Protein AF-A0A3S0KIU9-F1 (afdb_monomer_lite)

Radius of gyration: 25.36 Å; chains: 1; bounding box: 52×58×66 Å

Sequence (94 aa):
MTSRQRMALMLGLTLSTLLALPVARAEDSIKDACKQDAQTLCKGIKPGGGRIAACLKEHKDEVSAECKEAVKEHRGERRHRPGRKASDAGSDSN

Structure (mmCIF, N/CA/C/O backbone):
data_AF-A0A3S0KIU9-F1
#
_entry.id   AF-A0A3S0KIU9-F1
#
loop_
_atom_site.group_PDB
_atom_site.id
_atom_site.type_symbol
_atom_site.label_atom_id
_atom_site.label_alt_id
_atom_site.label_comp_id
_atom_site.label_asym_id
_atom_site.label_entity_id
_atom_site.label_seq_id
_atom_site.pdbx_PDB_ins_code
_atom_site.Cartn_x
_atom_site.Cartn_y
_atom_site.Cartn_z
_atom_site.occupancy
_atom_site.B_iso_or_equiv
_atom_site.auth_seq_id
_atom_site.auth_comp_id
_atom_site.auth_asym_id
_atom_site.auth_atom_id
_atom_site.pdbx_PDB_model_num
ATOM 1 N N . MET A 1 1 ? 20.862 42.745 40.690 1.00 55.50 1 MET A N 1
ATOM 2 C CA . MET A 1 1 ? 21.184 41.908 39.511 1.00 55.50 1 MET A CA 1
ATOM 3 C C . MET A 1 1 ? 20.335 40.627 39.462 1.00 55.50 1 MET A C 1
ATOM 5 O O . MET A 1 1 ? 20.875 39.539 39.536 1.00 55.50 1 MET A O 1
ATOM 9 N N . THR A 1 2 ? 19.007 40.725 39.334 1.00 52.66 2 THR A N 1
ATOM 10 C CA . THR A 1 2 ? 18.097 39.547 39.347 1.00 52.66 2 THR A CA 1
ATOM 11 C C . THR A 1 2 ? 17.069 39.543 38.207 1.00 52.66 2 THR A C 1
ATOM 13 O O . THR A 1 2 ? 16.405 38.538 37.985 1.00 52.66 2 THR A O 1
ATOM 16 N N . SER A 1 3 ? 16.953 40.636 37.441 1.00 55.38 3 SER A N 1
ATOM 17 C CA . SER A 1 3 ? 15.962 40.772 36.358 1.00 55.38 3 SER A CA 1
ATOM 18 C C . SER A 1 3 ? 16.461 40.206 35.018 1.00 55.38 3 SER A C 1
ATOM 20 O O . SER A 1 3 ? 15.794 39.382 34.396 1.00 55.38 3 SER A O 1
ATOM 22 N N . ARG A 1 4 ? 17.706 40.525 34.628 1.00 56.84 4 ARG A N 1
ATOM 23 C CA . ARG A 1 4 ? 18.328 40.006 33.390 1.00 56.84 4 ARG A CA 1
ATOM 24 C C . ARG A 1 4 ? 18.532 38.483 33.413 1.00 56.84 4 ARG A C 1
ATOM 26 O O . ARG A 1 4 ? 18.399 37.825 32.390 1.00 56.84 4 ARG A O 1
ATOM 33 N N . GLN A 1 5 ? 18.794 37.923 34.594 1.00 52.66 5 GLN A N 1
ATOM 34 C CA . GLN A 1 5 ? 19.046 36.491 34.789 1.00 52.66 5 GLN A CA 1
ATOM 35 C C . GLN A 1 5 ? 17.748 35.661 34.761 1.00 52.66 5 GLN A C 1
ATOM 37 O O . GLN A 1 5 ? 17.739 34.547 34.247 1.00 52.66 5 GLN A O 1
ATOM 42 N N . ARG A 1 6 ? 16.627 36.237 35.225 1.00 59.16 6 ARG A N 1
ATOM 43 C CA . ARG A 1 6 ? 15.285 35.636 35.124 1.00 59.16 6 ARG A CA 1
ATOM 44 C C . ARG A 1 6 ? 14.748 35.633 33.691 1.00 59.16 6 ARG A C 1
ATOM 46 O O . ARG A 1 6 ? 14.132 34.653 33.290 1.00 59.16 6 ARG A O 1
ATOM 53 N N . MET A 1 7 ? 15.030 36.680 32.910 1.00 61.00 7 MET A N 1
ATOM 54 C CA . MET A 1 7 ? 14.679 36.722 31.484 1.00 61.00 7 MET A CA 1
ATOM 55 C C . MET A 1 7 ? 15.394 35.618 30.691 1.00 61.00 7 MET A C 1
ATOM 57 O O . MET A 1 7 ? 14.743 34.897 29.940 1.00 61.00 7 MET A O 1
ATOM 61 N N . ALA A 1 8 ? 16.699 35.425 30.915 1.00 60.25 8 ALA A N 1
ATOM 62 C CA . ALA A 1 8 ? 17.479 34.377 30.251 1.00 60.25 8 ALA A CA 1
ATOM 63 C C . ALA A 1 8 ? 17.008 32.951 30.608 1.00 60.25 8 ALA A C 1
ATOM 65 O O . ALA A 1 8 ? 16.957 32.090 29.734 1.00 60.25 8 ALA A O 1
ATOM 66 N N . LEU A 1 9 ? 16.597 32.711 31.861 1.00 60.41 9 LEU A N 1
ATOM 67 C CA . LEU A 1 9 ? 16.022 31.427 32.290 1.00 60.41 9 LEU A CA 1
ATOM 68 C C . LEU A 1 9 ? 14.674 31.129 31.604 1.00 60.41 9 LEU A C 1
ATOM 70 O O . LEU A 1 9 ? 14.462 30.010 31.147 1.00 60.41 9 LEU A O 1
ATOM 74 N N . MET A 1 10 ? 13.789 32.123 31.465 1.00 60.97 10 MET A N 1
ATOM 75 C CA . MET A 1 10 ? 12.483 31.947 30.803 1.00 60.97 10 MET A CA 1
ATOM 76 C C . MET A 1 10 ? 12.600 31.757 29.280 1.00 60.97 10 MET A C 1
ATOM 78 O O . MET A 1 10 ? 11.892 30.935 28.694 1.00 60.97 10 MET A O 1
ATOM 82 N N . LEU A 1 11 ? 13.522 32.482 28.638 1.00 62.59 11 LEU A N 1
ATOM 83 C CA . LEU A 1 11 ? 13.831 32.328 27.211 1.00 62.59 11 LEU A CA 1
ATOM 84 C C . LEU A 1 11 ? 14.501 30.971 26.912 1.00 62.59 11 LEU A C 1
ATOM 86 O O . LEU A 1 11 ? 14.240 30.378 25.870 1.00 62.59 11 LEU A O 1
ATOM 90 N N . GLY A 1 12 ? 15.310 30.441 27.838 1.00 60.72 12 GLY A N 1
ATOM 91 C CA . GLY A 1 12 ? 15.949 29.127 27.696 1.00 60.72 12 GLY A CA 1
ATOM 92 C C . GLY A 1 12 ? 15.001 27.931 27.879 1.00 60.72 12 GLY A C 1
ATOM 93 O O . GLY A 1 12 ? 15.118 26.941 27.154 1.00 60.72 12 GLY A O 1
ATOM 94 N N . LEU A 1 13 ? 14.036 28.014 28.808 1.00 59.19 13 LEU A N 1
ATOM 95 C CA . LEU A 1 13 ? 13.084 26.919 29.066 1.00 59.19 13 LEU A CA 1
ATOM 96 C C . LEU A 1 13 ? 12.077 26.713 27.922 1.00 59.19 13 LEU A C 1
ATOM 98 O O . LEU A 1 13 ? 11.720 25.579 27.604 1.00 59.19 13 LEU A O 1
ATOM 102 N N . THR A 1 14 ? 11.625 27.793 27.284 1.00 58.59 14 THR A N 1
ATOM 103 C CA . THR A 1 14 ? 10.662 27.710 26.170 1.00 58.59 14 THR A CA 1
ATOM 104 C C . THR A 1 14 ? 11.311 27.189 24.887 1.00 58.59 14 THR A C 1
ATOM 106 O O . THR A 1 14 ? 10.701 26.401 24.170 1.00 58.59 14 THR A O 1
ATOM 109 N N . LEU A 1 15 ? 12.584 27.517 24.641 1.00 57.41 15 LEU A N 1
ATOM 110 C CA . LEU A 1 15 ? 13.324 27.006 23.484 1.00 57.41 15 LEU A CA 1
ATOM 111 C C . LEU A 1 15 ? 13.585 25.489 23.566 1.00 57.41 15 LEU A C 1
ATOM 113 O O . LEU A 1 15 ? 13.553 24.811 22.542 1.00 57.41 15 LEU A O 1
ATOM 117 N N . SER A 1 16 ? 13.776 24.938 24.774 1.00 57.12 16 SER A N 1
ATOM 118 C CA . SER A 1 16 ? 13.980 23.489 24.970 1.00 57.12 16 SER A CA 1
ATOM 119 C C . SER A 1 16 ? 12.734 22.645 24.690 1.00 57.12 16 SER A C 1
ATOM 121 O O . SER A 1 16 ? 12.858 21.488 24.300 1.00 57.12 16 SER A O 1
ATOM 123 N N . THR A 1 17 ? 11.530 23.193 24.872 1.00 56.03 17 THR A N 1
ATOM 124 C CA . THR A 1 17 ? 10.282 22.434 24.659 1.00 56.03 17 THR A CA 1
ATOM 125 C C . THR A 1 17 ? 9.827 22.423 23.198 1.00 56.03 17 THR A C 1
ATOM 127 O O . THR A 1 17 ? 9.084 21.529 22.801 1.00 56.03 17 THR A O 1
ATOM 130 N N . LEU A 1 18 ? 10.320 23.345 22.364 1.00 56.56 18 LEU A N 1
ATOM 131 C CA . LEU A 1 18 ? 9.915 23.450 20.958 1.00 56.56 18 LEU A CA 1
ATOM 132 C C . LEU A 1 18 ? 10.560 22.389 20.040 1.00 56.56 18 LEU A C 1
ATOM 134 O O . LEU A 1 18 ? 10.136 22.223 18.900 1.00 56.56 18 LEU A O 1
ATOM 138 N N . LEU A 1 19 ? 11.563 21.649 20.527 1.00 58.84 19 LEU A N 1
ATOM 139 C CA . LEU A 1 19 ? 12.335 20.682 19.733 1.00 58.84 19 LEU A CA 1
ATOM 140 C C . LEU A 1 19 ? 11.720 19.267 19.674 1.00 58.84 19 LEU A C 1
ATOM 142 O O . LEU A 1 19 ? 12.296 18.380 19.049 1.00 58.84 19 LEU A O 1
ATOM 146 N N . ALA A 1 20 ? 10.565 19.042 20.311 1.00 59.88 20 ALA A N 1
ATOM 147 C CA . ALA A 1 20 ? 9.921 17.729 20.430 1.00 59.88 20 ALA A CA 1
ATOM 148 C C . ALA A 1 20 ? 8.563 17.635 19.707 1.00 59.88 20 ALA A C 1
ATOM 150 O O . ALA A 1 20 ? 7.657 16.944 20.168 1.00 59.88 20 ALA A O 1
ATOM 151 N N . LEU A 1 21 ? 8.401 18.314 18.567 1.00 61.41 21 LEU A N 1
ATOM 152 C CA . LEU A 1 21 ? 7.278 18.032 17.671 1.00 61.41 21 LEU A CA 1
ATOM 153 C C . LEU A 1 21 ? 7.526 16.671 16.999 1.00 61.41 21 LEU A C 1
ATOM 155 O O . LEU A 1 21 ? 8.521 16.533 16.279 1.00 61.41 21 LEU A O 1
ATOM 159 N N . PRO A 1 22 ? 6.669 15.654 17.212 1.00 58.50 22 PRO A N 1
ATOM 160 C CA . PRO A 1 22 ? 6.787 14.404 16.484 1.00 58.50 22 PRO A CA 1
ATOM 161 C C . PRO A 1 22 ? 6.537 14.692 15.003 1.00 58.50 22 PRO A C 1
ATOM 163 O O . PRO A 1 22 ? 5.408 14.930 14.579 1.00 58.50 22 PRO A O 1
ATOM 166 N N . VAL A 1 23 ? 7.604 14.668 14.201 1.00 61.16 23 VAL A N 1
ATOM 167 C CA . VAL A 1 23 ? 7.474 14.526 12.753 1.00 61.16 23 VAL A CA 1
ATOM 168 C C . VAL A 1 23 ? 6.983 13.103 12.512 1.00 61.16 23 VAL A C 1
ATOM 170 O O . VAL A 1 23 ? 7.761 12.150 12.474 1.00 61.16 23 VAL A O 1
ATOM 173 N N . ALA A 1 24 ? 5.663 12.940 12.437 1.00 56.97 24 ALA A N 1
ATOM 174 C CA . ALA A 1 24 ? 5.062 11.730 11.910 1.00 56.97 24 ALA A CA 1
ATOM 175 C C . ALA A 1 24 ? 5.517 11.621 10.450 1.00 56.97 24 ALA A C 1
ATOM 177 O O . ALA A 1 24 ? 4.929 12.216 9.550 1.00 56.97 24 ALA A O 1
ATOM 178 N N . ARG A 1 25 ? 6.639 10.931 10.222 1.00 55.25 25 ARG A N 1
ATOM 179 C CA . ARG A 1 25 ? 7.036 10.498 8.887 1.00 55.25 25 ARG A CA 1
ATOM 180 C C . ARG A 1 25 ? 6.063 9.398 8.487 1.00 55.25 25 ARG A C 1
ATOM 182 O O . ARG A 1 25 ? 6.337 8.222 8.703 1.00 55.25 25 ARG A O 1
ATOM 189 N N . ALA A 1 26 ? 4.918 9.804 7.950 1.00 57.47 26 ALA A N 1
ATOM 190 C CA . ALA A 1 26 ? 4.095 8.957 7.107 1.00 57.47 26 ALA A CA 1
ATOM 191 C C . ALA A 1 26 ? 4.857 8.759 5.789 1.00 57.47 26 ALA A C 1
ATOM 193 O O . ALA A 1 26 ? 4.555 9.366 4.769 1.00 57.47 26 ALA A O 1
ATOM 194 N N . GLU A 1 27 ? 5.923 7.960 5.825 1.00 52.62 27 GLU A N 1
ATOM 195 C CA . GLU A 1 27 ? 6.504 7.386 4.610 1.00 52.62 27 GLU A CA 1
ATOM 196 C C . GLU A 1 27 ? 5.610 6.202 4.217 1.00 52.62 27 GLU A C 1
ATOM 198 O O . GLU A 1 27 ? 6.030 5.043 4.233 1.00 52.62 27 GLU A O 1
ATOM 203 N N . ASP A 1 28 ? 4.337 6.495 3.934 1.00 56.38 28 ASP A N 1
ATOM 204 C CA . ASP A 1 28 ? 3.360 5.525 3.459 1.00 56.38 28 ASP A CA 1
ATOM 205 C C . ASP A 1 28 ? 3.724 5.153 2.026 1.00 56.38 28 ASP A C 1
ATOM 207 O O . ASP A 1 28 ? 3.199 5.657 1.033 1.00 56.38 28 ASP A O 1
ATOM 211 N N . SER A 1 29 ? 4.678 4.234 1.903 1.00 68.12 29 SER A N 1
ATOM 212 C CA . SER A 1 29 ? 4.868 3.508 0.659 1.00 68.12 29 SER A CA 1
ATOM 213 C C . SER A 1 29 ? 3.510 2.942 0.239 1.00 68.12 29 SER A C 1
ATOM 215 O O . SER A 1 29 ? 2.815 2.365 1.070 1.00 68.12 29 SER A O 1
ATOM 217 N N . ILE A 1 30 ? 3.143 2.999 -1.051 1.00 71.88 30 ILE A N 1
ATOM 218 C CA . ILE A 1 30 ? 1.866 2.422 -1.555 1.00 71.88 30 ILE A CA 1
ATOM 219 C C . ILE A 1 30 ? 1.626 1.006 -1.011 1.00 71.88 30 ILE A C 1
ATOM 221 O O . ILE A 1 30 ? 0.499 0.583 -0.781 1.00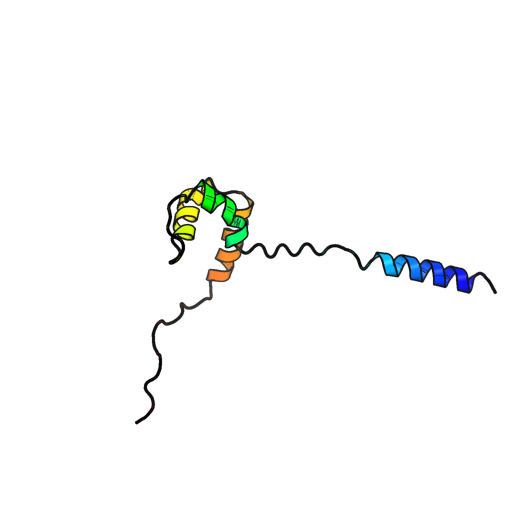 71.88 30 ILE A O 1
ATOM 225 N N . LYS A 1 31 ? 2.709 0.243 -0.829 1.00 76.12 31 LYS A N 1
ATOM 226 C CA . LYS A 1 31 ? 2.665 -1.113 -0.282 1.00 76.12 31 LYS A CA 1
ATOM 227 C C . LYS A 1 31 ? 2.114 -1.169 1.138 1.00 76.12 31 LYS A C 1
ATOM 229 O O . LYS A 1 31 ? 1.419 -2.134 1.425 1.00 76.12 31 LYS A O 1
ATOM 234 N N . ASP A 1 32 ? 2.452 -0.203 1.982 1.00 82.56 32 ASP A N 1
ATOM 235 C CA . ASP A 1 32 ? 2.002 -0.116 3.368 1.00 82.56 32 ASP A CA 1
ATOM 236 C C . ASP A 1 32 ? 0.577 0.438 3.427 1.00 82.56 32 ASP A C 1
ATOM 238 O O . ASP A 1 32 ? -0.290 -0.232 3.990 1.00 82.56 32 ASP A O 1
ATOM 242 N N . ALA A 1 33 ? 0.292 1.520 2.692 1.00 85.56 33 ALA A N 1
ATOM 243 C CA . ALA A 1 33 ? -1.056 2.088 2.579 1.00 85.56 33 ALA A CA 1
ATOM 244 C C . ALA A 1 33 ? -2.092 1.078 2.046 1.00 85.56 33 ALA A C 1
ATOM 246 O O . ALA A 1 33 ? -3.223 1.011 2.514 1.00 85.56 33 ALA A O 1
ATOM 247 N N . CYS A 1 34 ? -1.704 0.237 1.084 1.00 89.38 34 CYS A N 1
ATOM 248 C CA . CYS A 1 34 ? -2.578 -0.788 0.510 1.00 89.38 34 CYS A CA 1
ATOM 249 C C . CYS A 1 34 ? -2.399 -2.178 1.137 1.00 89.38 34 CYS A C 1
ATOM 251 O O . CYS A 1 34 ? -2.948 -3.155 0.623 1.00 89.38 34 CYS A O 1
ATOM 253 N N . LYS A 1 35 ? -1.610 -2.321 2.210 1.00 88.12 35 LYS A N 1
ATOM 254 C CA . LYS A 1 35 ? -1.268 -3.635 2.778 1.00 88.12 35 LYS A CA 1
ATOM 255 C C . LYS A 1 35 ? -2.495 -4.363 3.303 1.00 88.12 35 LYS A C 1
ATOM 257 O O . LYS A 1 35 ? -2.670 -5.550 3.033 1.00 88.12 35 LYS A O 1
ATOM 262 N N . GLN A 1 36 ? -3.321 -3.650 4.060 1.00 89.75 36 GLN A N 1
ATOM 263 C CA . GLN A 1 36 ? -4.517 -4.210 4.675 1.00 89.75 36 GLN A CA 1
ATOM 264 C C . GLN A 1 36 ? -5.548 -4.584 3.609 1.00 89.75 36 GLN A C 1
ATOM 266 O O . GLN A 1 36 ? -6.063 -5.699 3.625 1.00 89.75 36 GLN A O 1
ATOM 271 N N . ASP A 1 37 ? -5.738 -3.714 2.618 1.00 90.94 37 ASP A N 1
ATOM 272 C CA . ASP A 1 37 ? -6.609 -3.968 1.471 1.00 90.94 37 ASP A CA 1
ATOM 273 C C . ASP A 1 37 ? -6.129 -5.160 0.629 1.00 90.94 37 ASP A C 1
ATOM 275 O O . ASP A 1 37 ? -6.913 -6.012 0.220 1.00 90.94 37 ASP A O 1
ATOM 279 N N . ALA A 1 38 ? -4.818 -5.295 0.414 1.00 89.81 38 ALA A N 1
ATOM 280 C CA . ALA A 1 38 ? -4.255 -6.443 -0.293 1.00 89.81 38 ALA A CA 1
ATOM 281 C C . ALA A 1 38 ? -4.474 -7.756 0.476 1.00 89.81 38 ALA A C 1
ATOM 283 O O . ALA A 1 38 ? -4.663 -8.808 -0.133 1.00 89.81 38 ALA A O 1
ATOM 284 N N . GLN A 1 39 ? -4.460 -7.710 1.810 1.00 90.25 39 GLN A N 1
ATOM 285 C CA . GLN A 1 39 ? -4.730 -8.875 2.648 1.00 90.25 39 GLN A CA 1
ATOM 286 C C . GLN A 1 39 ? -6.211 -9.242 2.712 1.00 90.25 39 GLN A C 1
ATOM 288 O O . GLN A 1 39 ? -6.512 -10.399 2.988 1.00 90.25 39 GLN A O 1
ATOM 293 N N . THR A 1 40 ? -7.131 -8.301 2.501 1.00 91.62 40 THR A N 1
ATOM 294 C CA . THR A 1 40 ? -8.577 -8.555 2.547 1.00 91.62 40 THR A CA 1
ATOM 295 C C . THR A 1 40 ? -9.131 -8.915 1.175 1.00 91.62 40 THR A C 1
ATOM 297 O O . THR A 1 40 ? -9.781 -9.953 1.052 1.00 91.62 40 THR A O 1
ATOM 300 N N . LEU A 1 41 ? -8.820 -8.105 0.161 1.00 91.44 41 LEU A N 1
ATOM 301 C CA . LEU A 1 41 ? -9.370 -8.176 -1.195 1.00 91.44 41 LEU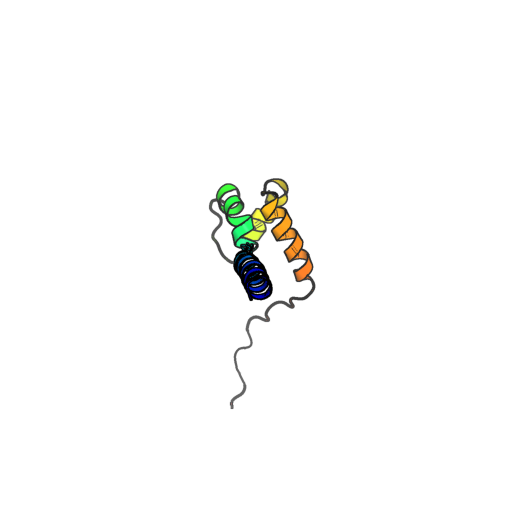 A CA 1
ATOM 302 C C . LEU A 1 41 ? -8.568 -9.124 -2.096 1.00 91.44 41 LEU A C 1
ATOM 304 O O . LEU A 1 41 ? -9.140 -9.877 -2.874 1.00 91.44 41 LEU A O 1
ATOM 308 N N . CYS A 1 42 ? -7.240 -9.160 -1.949 1.00 92.06 42 CYS A N 1
ATOM 309 C CA . CYS A 1 42 ? -6.345 -9.928 -2.826 1.00 92.06 42 CY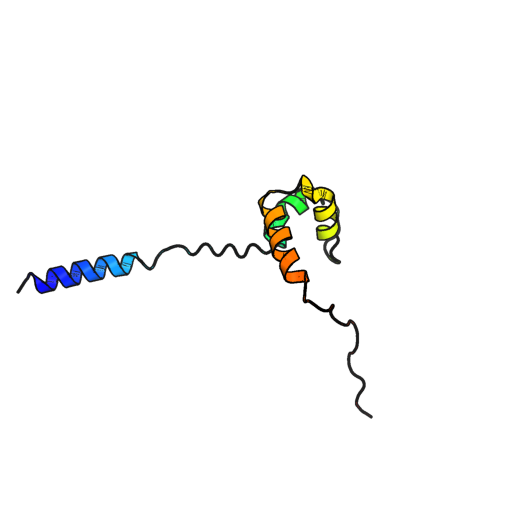S A CA 1
ATOM 310 C C . CYS A 1 42 ? -5.833 -11.234 -2.194 1.00 92.06 42 CYS A C 1
ATOM 312 O O . CYS A 1 42 ? -4.721 -11.691 -2.492 1.00 92.06 42 CYS A O 1
ATOM 314 N N . LYS A 1 43 ? -6.636 -11.859 -1.320 1.00 90.88 43 LYS A N 1
ATOM 315 C CA . LYS A 1 43 ? -6.296 -13.140 -0.676 1.00 90.88 43 LYS A CA 1
ATOM 316 C C . LYS A 1 43 ? -6.006 -14.211 -1.730 1.00 90.88 43 LYS A C 1
ATOM 318 O O . LYS A 1 43 ? -6.802 -14.451 -2.627 1.00 90.88 43 LYS A O 1
ATOM 323 N N . GLY A 1 44 ? -4.854 -14.871 -1.610 1.00 87.88 44 GLY A N 1
ATOM 324 C CA . GLY A 1 44 ? -4.436 -15.936 -2.531 1.00 87.88 44 GLY A CA 1
ATOM 325 C C . GLY A 1 44 ? -3.653 -15.466 -3.763 1.00 87.88 44 GLY A C 1
ATOM 326 O O . GLY A 1 44 ? -3.107 -16.300 -4.487 1.00 87.88 44 GLY A O 1
ATOM 327 N N . ILE A 1 45 ? -3.501 -14.155 -3.982 1.00 88.50 45 ILE A N 1
ATOM 328 C CA . ILE A 1 45 ? -2.622 -13.639 -5.036 1.00 88.50 45 ILE A CA 1
ATOM 329 C C . ILE A 1 45 ? -1.162 -13.795 -4.607 1.00 88.50 45 ILE A C 1
ATOM 331 O O . ILE A 1 45 ? -0.710 -13.218 -3.617 1.00 88.50 45 ILE A O 1
ATOM 335 N N . LYS A 1 46 ? -0.382 -14.551 -5.389 1.00 87.56 46 LYS A N 1
ATOM 336 C CA . LYS A 1 46 ? 1.060 -14.682 -5.150 1.00 87.56 46 LYS A CA 1
ATOM 337 C C . LYS A 1 46 ? 1.756 -13.321 -5.297 1.00 87.56 46 LYS A C 1
ATOM 339 O O . LYS A 1 46 ? 1.656 -12.713 -6.374 1.00 87.56 46 LYS A O 1
ATOM 344 N N . PRO A 1 47 ? 2.518 -12.871 -4.280 1.00 82.69 47 PRO A N 1
ATOM 345 C CA . PRO A 1 47 ? 3.267 -11.624 -4.358 1.00 82.69 47 PRO A CA 1
ATOM 346 C C . PRO A 1 47 ? 4.305 -11.655 -5.493 1.00 82.69 47 PRO A C 1
ATOM 348 O O . PRO A 1 47 ? 4.722 -12.711 -5.975 1.00 82.69 47 PRO A O 1
ATOM 351 N N . GLY A 1 48 ? 4.711 -10.466 -5.943 1.00 84.31 48 GLY A N 1
ATOM 352 C CA . GLY A 1 48 ? 5.651 -10.285 -7.055 1.00 84.31 48 GLY A CA 1
ATOM 353 C C . GLY A 1 48 ? 4.981 -10.025 -8.408 1.00 84.31 48 GLY A C 1
ATOM 354 O O . GLY A 1 48 ? 3.770 -10.174 -8.575 1.00 84.31 48 GLY A O 1
ATOM 355 N N . GLY A 1 49 ? 5.774 -9.554 -9.375 1.00 85.00 49 GLY A N 1
ATOM 356 C CA . GLY A 1 49 ? 5.324 -9.288 -10.751 1.00 85.00 49 GLY A CA 1
ATOM 357 C C . GLY A 1 49 ? 4.225 -8.226 -10.902 1.00 85.00 49 GLY A C 1
ATOM 358 O O . GLY A 1 49 ? 3.630 -8.124 -11.964 1.00 85.00 49 GLY A O 1
ATOM 359 N N . GLY A 1 50 ? 3.914 -7.458 -9.852 1.00 84.31 50 GLY A N 1
ATOM 360 C CA . GLY A 1 50 ? 2.831 -6.469 -9.879 1.00 84.31 50 GLY A CA 1
ATOM 361 C C . GLY A 1 50 ? 1.415 -7.049 -9.769 1.00 84.31 50 GLY A C 1
ATOM 362 O O . GLY A 1 50 ? 0.460 -6.294 -9.910 1.00 84.31 50 GLY A O 1
ATOM 363 N N . ARG A 1 51 ? 1.247 -8.346 -9.469 1.00 87.88 51 ARG A N 1
ATOM 364 C CA . ARG A 1 51 ? -0.082 -8.991 -9.401 1.00 87.88 51 ARG A CA 1
ATOM 365 C C . ARG A 1 51 ? -0.993 -8.394 -8.327 1.00 87.88 51 ARG A C 1
ATOM 367 O O . ARG A 1 51 ? -2.155 -8.127 -8.597 1.00 87.88 51 ARG A O 1
ATOM 374 N N . ILE A 1 52 ? -0.449 -8.115 -7.140 1.00 86.81 52 ILE A N 1
ATOM 375 C CA . ILE A 1 52 ? -1.185 -7.438 -6.056 1.00 86.81 52 ILE A CA 1
ATOM 376 C C . ILE A 1 52 ? -1.668 -6.056 -6.518 1.00 86.81 52 ILE A C 1
ATOM 378 O O . ILE A 1 52 ? -2.806 -5.689 -6.270 1.00 86.81 52 ILE A O 1
ATOM 382 N N . ALA A 1 53 ? -0.834 -5.311 -7.251 1.00 83.44 53 ALA A N 1
ATOM 383 C CA . ALA A 1 53 ? -1.207 -3.994 -7.762 1.00 83.44 53 ALA A CA 1
ATOM 384 C C . ALA A 1 53 ? -2.298 -4.072 -8.844 1.00 83.44 53 ALA A C 1
ATOM 386 O O . ALA A 1 53 ? -3.127 -3.174 -8.935 1.00 83.44 53 ALA A O 1
ATOM 387 N N . ALA A 1 54 ? -2.309 -5.135 -9.656 1.00 86.00 54 ALA A N 1
ATOM 388 C CA . ALA A 1 54 ? -3.383 -5.390 -10.612 1.00 86.00 54 ALA A CA 1
ATOM 389 C C . ALA A 1 54 ? -4.706 -5.703 -9.896 1.00 86.00 54 ALA A C 1
ATOM 391 O O . ALA A 1 54 ? -5.708 -5.065 -10.195 1.00 86.00 54 ALA A O 1
ATOM 392 N N . CYS A 1 55 ? -4.678 -6.582 -8.893 1.00 91.06 55 CYS A N 1
ATOM 393 C CA . CYS A 1 55 ? -5.853 -6.904 -8.084 1.00 91.06 55 CYS A CA 1
ATOM 394 C C . CYS A 1 55 ? -6.410 -5.667 -7.352 1.00 91.06 55 CYS A C 1
ATOM 396 O O . CYS A 1 55 ? -7.583 -5.339 -7.483 1.00 91.06 55 CYS A O 1
ATOM 398 N N . LEU A 1 56 ? -5.561 -4.888 -6.674 1.00 88.06 56 LEU A N 1
ATOM 399 C CA . LEU A 1 56 ? -5.983 -3.640 -6.023 1.00 88.06 56 LEU A CA 1
ATOM 400 C C . LEU A 1 56 ? -6.582 -2.623 -7.010 1.00 88.06 56 LEU A C 1
ATOM 402 O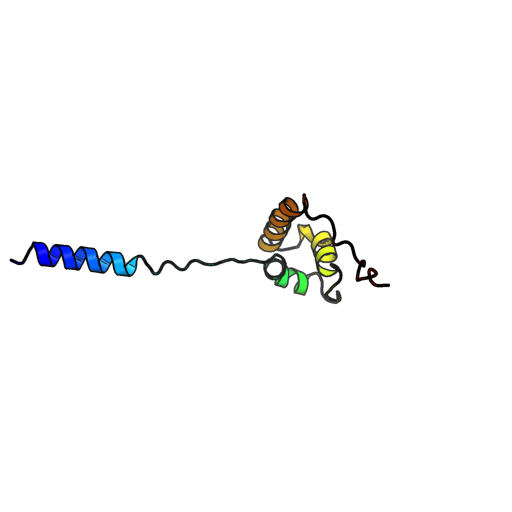 O . LEU A 1 56 ? -7.432 -1.823 -6.636 1.00 88.06 56 LEU A O 1
ATOM 406 N N . LYS A 1 57 ? -6.146 -2.640 -8.277 1.00 84.75 57 LYS A N 1
ATOM 407 C CA . LYS A 1 57 ? -6.692 -1.776 -9.331 1.00 84.75 57 LYS A CA 1
ATOM 408 C C . LYS A 1 57 ? -8.080 -2.229 -9.795 1.00 84.75 57 LYS A C 1
ATOM 410 O O . LYS A 1 57 ? -8.883 -1.374 -10.162 1.00 84.75 57 LYS A O 1
ATOM 415 N N . GLU A 1 58 ? -8.353 -3.530 -9.800 1.00 89.25 58 GLU A N 1
ATOM 416 C CA . GLU A 1 58 ? -9.692 -4.076 -10.058 1.00 89.25 58 GLU A CA 1
ATOM 417 C C . GLU A 1 58 ? -10.642 -3.726 -8.911 1.00 89.25 58 GLU A C 1
ATOM 419 O O . GLU A 1 58 ? -11.743 -3.246 -9.157 1.00 89.25 58 GLU A O 1
ATOM 424 N N . HIS A 1 59 ? -10.158 -3.809 -7.672 1.00 90.62 59 HIS A N 1
ATOM 425 C CA . HIS A 1 59 ? -10.901 -3.434 -6.468 1.00 90.62 59 HIS A CA 1
ATOM 426 C C . HIS A 1 59 ? -10.733 -1.960 -6.070 1.00 90.62 59 HIS A C 1
ATOM 428 O O . HIS A 1 59 ? -10.933 -1.594 -4.912 1.00 90.62 59 HIS A O 1
ATOM 434 N N . LYS A 1 60 ? -10.383 -1.077 -7.016 1.00 84.62 60 LYS A N 1
ATOM 435 C CA . LYS A 1 60 ? -10.060 0.336 -6.735 1.00 84.62 60 LYS A CA 1
ATOM 436 C C . LYS A 1 60 ? -11.172 1.101 -6.014 1.00 84.62 60 LYS A C 1
ATOM 438 O O . LYS A 1 60 ? -10.895 2.143 -5.433 1.00 84.62 60 LYS A O 1
ATOM 443 N N . ASP A 1 61 ? -12.414 0.634 -6.100 1.00 88.00 61 ASP A N 1
ATOM 444 C CA . ASP A 1 61 ? -13.574 1.263 -5.470 1.00 88.00 61 ASP A CA 1
ATOM 445 C C . ASP A 1 61 ? -13.833 0.698 -4.059 1.00 88.00 61 ASP A C 1
ATOM 447 O O . ASP A 1 61 ? -14.382 1.413 -3.221 1.00 88.00 61 ASP A O 1
ATOM 451 N N . GLU A 1 62 ? -13.334 -0.506 -3.767 1.00 89.81 62 GLU A N 1
ATOM 452 C CA . GLU A 1 62 ? -13.474 -1.232 -2.494 1.00 89.81 62 GLU A CA 1
ATOM 453 C C . GLU A 1 62 ? -12.279 -1.045 -1.548 1.00 89.81 62 GLU A C 1
ATOM 455 O O . GLU A 1 62 ? -12.414 -1.240 -0.343 1.00 89.81 62 GLU A O 1
ATOM 460 N N . VAL A 1 63 ? -11.117 -0.645 -2.072 1.00 91.00 63 VAL A N 1
ATOM 461 C CA . VAL A 1 63 ? -9.948 -0.294 -1.252 1.00 91.00 63 VAL A CA 1
ATOM 462 C C . VAL A 1 63 ? -10.223 0.929 -0.364 1.00 91.00 63 VAL A C 1
ATOM 464 O O . VAL A 1 63 ? -11.050 1.801 -0.685 1.00 91.00 63 VAL A O 1
ATOM 467 N N . SER A 1 64 ? -9.480 1.013 0.740 1.00 90.50 64 SER A N 1
ATOM 468 C CA . SER A 1 64 ? -9.517 2.122 1.691 1.00 90.50 64 SER A CA 1
ATOM 469 C C . SER A 1 64 ? -9.205 3.475 1.039 1.00 90.50 64 SER A C 1
ATOM 471 O O . SER A 1 64 ? -8.573 3.568 -0.019 1.00 90.50 64 SER A O 1
ATOM 473 N N . ALA A 1 65 ? -9.645 4.559 1.686 1.00 88.75 65 ALA A N 1
ATOM 474 C CA . ALA A 1 65 ? -9.313 5.913 1.246 1.00 88.75 65 ALA A CA 1
ATOM 475 C C . ALA A 1 65 ? -7.791 6.142 1.218 1.00 88.75 65 ALA A C 1
ATOM 477 O O . ALA A 1 65 ? -7.287 6.739 0.271 1.00 88.75 65 ALA A O 1
ATOM 478 N N . GLU A 1 66 ? -7.061 5.592 2.189 1.00 85.62 66 GLU A N 1
ATOM 479 C CA . GLU A 1 66 ? -5.600 5.689 2.262 1.00 85.62 66 GLU A CA 1
ATOM 480 C C . GLU A 1 66 ? -4.926 5.023 1.056 1.00 85.62 66 GLU A C 1
ATOM 482 O O . GLU A 1 66 ? -4.108 5.645 0.378 1.00 85.62 66 GLU A O 1
ATOM 487 N N . CYS A 1 67 ? -5.336 3.803 0.695 1.00 88.38 67 CYS A N 1
ATOM 488 C CA . CYS A 1 67 ? -4.814 3.135 -0.496 1.00 88.38 67 CYS A CA 1
ATOM 489 C C . CYS A 1 67 ? -5.188 3.873 -1.796 1.00 88.38 67 CYS A C 1
ATOM 491 O O . CYS A 1 67 ? -4.367 3.966 -2.713 1.00 88.38 67 CYS A O 1
ATOM 493 N N . LYS A 1 68 ? -6.399 4.448 -1.890 1.00 87.31 68 LYS A N 1
ATOM 494 C CA . LYS A 1 68 ? -6.811 5.261 -3.054 1.00 87.31 68 LYS A CA 1
ATOM 495 C C . LYS A 1 68 ? -5.905 6.469 -3.248 1.00 87.31 68 LYS A C 1
ATOM 497 O O . LYS A 1 68 ? -5.466 6.711 -4.374 1.00 87.31 68 LYS A O 1
ATOM 502 N N . GLU A 1 69 ? -5.634 7.214 -2.184 1.00 84.88 69 GLU A N 1
ATOM 503 C CA . GLU A 1 69 ? -4.786 8.404 -2.250 1.00 84.88 69 GLU A CA 1
ATOM 504 C C . GLU A 1 69 ? -3.326 8.032 -2.547 1.00 84.88 69 GLU A C 1
ATOM 506 O O . GLU A 1 69 ? -2.740 8.579 -3.484 1.00 84.88 69 GLU A O 1
ATOM 511 N N . ALA A 1 70 ? -2.788 6.992 -1.901 1.00 82.12 70 ALA A N 1
ATOM 512 C CA . ALA A 1 70 ? -1.432 6.503 -2.167 1.00 82.12 70 ALA A CA 1
ATOM 513 C C . ALA A 1 70 ? -1.233 6.039 -3.627 1.00 82.12 70 ALA A C 1
ATOM 515 O O . ALA A 1 70 ? -0.187 6.272 -4.242 1.00 82.12 70 ALA A O 1
ATOM 516 N N . VAL A 1 71 ? -2.244 5.397 -4.229 1.00 77.94 71 VAL A N 1
ATOM 517 C CA . VAL A 1 71 ? -2.207 4.988 -5.645 1.00 77.94 71 VAL A CA 1
ATOM 518 C C . VAL A 1 71 ? -2.330 6.191 -6.588 1.00 77.94 71 VAL A C 1
ATOM 520 O O . VAL A 1 71 ? -1.711 6.178 -7.657 1.00 77.94 71 VAL A O 1
ATOM 523 N N . LYS A 1 72 ? -3.105 7.226 -6.230 1.00 77.94 72 LYS A N 1
ATOM 524 C CA . LYS A 1 72 ? -3.248 8.456 -7.030 1.00 77.94 72 LYS A CA 1
ATOM 525 C C . LYS A 1 72 ? -1.954 9.265 -7.070 1.00 77.94 72 LYS A C 1
ATOM 527 O O . LYS A 1 72 ? -1.520 9.597 -8.176 1.00 77.94 72 LYS A O 1
ATOM 532 N N . GLU A 1 73 ? -1.324 9.527 -5.923 1.00 62.75 73 GLU A N 1
ATOM 533 C CA . GLU A 1 73 ? -0.074 10.304 -5.853 1.00 62.75 73 GLU A CA 1
ATOM 534 C C . GLU A 1 73 ? 1.035 9.660 -6.691 1.00 62.75 73 GLU A C 1
ATOM 536 O O . GLU A 1 73 ? 1.653 1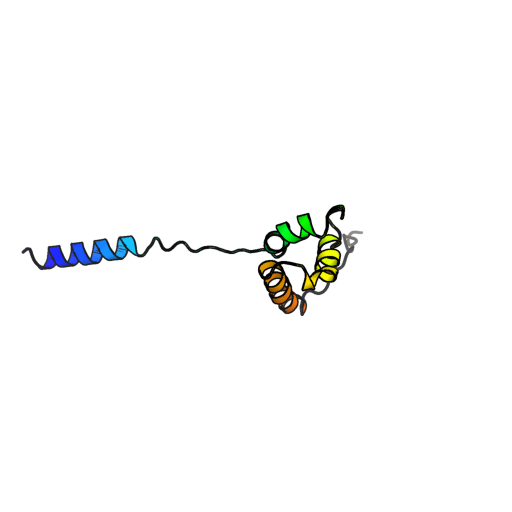0.296 -7.546 1.00 62.75 73 GLU A O 1
ATOM 541 N N . HIS A 1 74 ? 1.199 8.342 -6.583 1.00 61.00 74 HIS A N 1
ATOM 542 C CA . HIS A 1 74 ? 2.207 7.633 -7.365 1.00 61.00 74 HIS A CA 1
ATOM 543 C C . HIS A 1 74 ? 1.872 7.465 -8.853 1.00 61.00 74 HIS A C 1
ATOM 545 O O . HIS A 1 74 ? 2.757 7.128 -9.647 1.00 61.00 74 HIS A O 1
ATOM 551 N N . ARG A 1 75 ? 0.625 7.697 -9.283 1.00 59.34 75 ARG A N 1
ATOM 552 C CA . ARG A 1 75 ? 0.262 7.704 -10.711 1.00 59.34 75 ARG A CA 1
ATOM 553 C C . ARG A 1 75 ? 0.734 8.983 -11.409 1.00 59.34 75 ARG A C 1
ATOM 555 O O . ARG A 1 75 ? 0.965 8.933 -12.619 1.00 59.34 75 ARG A O 1
ATOM 562 N N . GLY A 1 76 ? 0.924 10.075 -10.660 1.00 52.22 76 GLY A N 1
ATOM 563 C CA . GLY A 1 76 ? 1.551 11.315 -11.134 1.00 52.22 76 GLY A CA 1
ATOM 564 C C . GLY A 1 76 ? 3.035 11.129 -11.463 1.00 52.22 76 GLY A C 1
ATOM 565 O O . GLY A 1 76 ? 3.488 11.537 -12.530 1.00 52.22 76 GLY A O 1
ATOM 566 N N . GLU A 1 77 ? 3.754 10.375 -10.629 1.00 48.44 77 GLU A N 1
ATOM 567 C CA . GLU A 1 77 ? 5.194 10.104 -10.786 1.00 48.44 77 GLU A CA 1
ATOM 568 C C . GLU A 1 77 ? 5.513 9.116 -11.934 1.00 48.44 77 GLU A C 1
ATOM 570 O O . GLU A 1 77 ? 6.625 9.039 -12.463 1.00 48.44 77 GLU A O 1
ATOM 575 N N . ARG A 1 78 ? 4.521 8.333 -12.387 1.00 53.25 78 ARG A N 1
ATOM 576 C CA . ARG A 1 78 ? 4.666 7.359 -13.492 1.00 53.25 78 ARG A CA 1
ATOM 577 C C . ARG A 1 78 ? 4.555 8.001 -14.879 1.00 53.25 78 ARG A C 1
ATOM 579 O O . ARG A 1 78 ? 4.293 7.303 -15.857 1.00 53.25 78 ARG A O 1
ATOM 586 N N . ARG A 1 79 ? 4.792 9.311 -14.982 1.00 52.56 79 ARG A N 1
ATOM 587 C CA . ARG A 1 79 ? 4.998 10.019 -16.254 1.00 52.56 79 ARG A CA 1
ATOM 588 C C . ARG A 1 79 ? 6.471 10.130 -16.670 1.00 52.56 79 ARG A C 1
ATOM 590 O O . ARG A 1 79 ? 6.714 10.631 -17.760 1.00 52.56 79 ARG A O 1
ATOM 597 N N . HIS A 1 80 ? 7.442 9.623 -15.893 1.00 56.12 80 HIS A N 1
ATOM 598 C CA . HIS A 1 80 ? 8.847 9.604 -16.341 1.00 56.12 80 HIS A CA 1
ATOM 599 C C . HIS A 1 80 ? 9.732 8.498 -15.732 1.00 56.12 80 HIS A C 1
ATOM 601 O O . HIS A 1 80 ? 10.870 8.734 -15.343 1.00 56.12 80 HIS A O 1
ATOM 607 N N . ARG A 1 81 ? 9.277 7.241 -15.684 1.00 49.16 81 ARG A N 1
ATOM 608 C CA . ARG A 1 81 ? 10.246 6.139 -15.548 1.00 49.16 81 ARG A CA 1
ATOM 609 C C . ARG A 1 81 ? 10.287 5.342 -16.843 1.00 49.16 81 ARG A C 1
ATOM 611 O O . ARG A 1 81 ? 9.439 4.458 -16.991 1.00 49.16 81 ARG A O 1
ATOM 618 N N . PRO A 1 82 ? 11.225 5.625 -17.775 1.00 55.53 82 PRO A N 1
ATOM 619 C CA . PRO A 1 82 ? 11.479 4.693 -18.858 1.00 55.53 82 PRO A CA 1
ATOM 620 C C . PRO A 1 82 ? 11.811 3.357 -18.199 1.00 55.53 82 PRO A C 1
ATOM 622 O O . PRO A 1 82 ? 12.608 3.275 -17.258 1.00 55.53 82 PRO A O 1
ATOM 625 N N . GLY A 1 83 ? 11.057 2.338 -18.608 1.00 51.66 83 GLY A N 1
ATOM 626 C CA . GLY A 1 83 ? 11.198 0.986 -18.114 1.00 51.66 83 GLY A CA 1
ATOM 627 C C . GLY A 1 83 ? 12.664 0.599 -18.143 1.00 51.66 83 GLY A C 1
ATOM 628 O O . GLY A 1 83 ? 13.365 0.857 -19.119 1.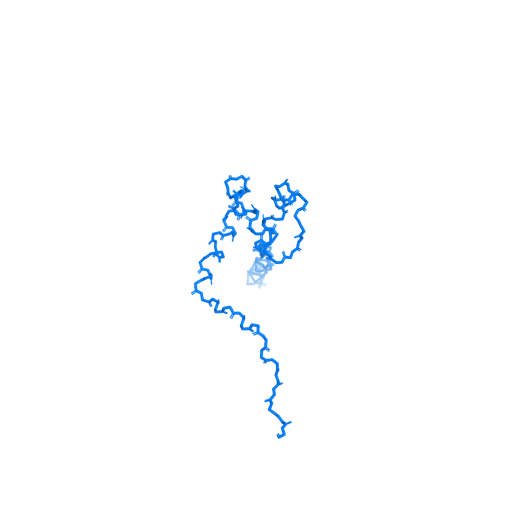00 51.66 83 GLY A O 1
ATOM 629 N N . ARG A 1 84 ? 13.108 -0.002 -17.038 1.00 51.28 84 ARG A N 1
ATOM 630 C CA . ARG A 1 84 ? 14.354 -0.756 -16.981 1.00 51.28 84 ARG A CA 1
ATOM 631 C C . ARG A 1 84 ? 14.450 -1.541 -18.286 1.00 51.28 84 ARG A C 1
ATOM 633 O O . ARG A 1 84 ? 13.614 -2.417 -18.515 1.00 51.28 84 ARG A O 1
ATOM 640 N N . LYS A 1 85 ? 15.423 -1.203 -19.135 1.00 46.12 85 LYS A N 1
ATOM 641 C CA . LYS A 1 85 ? 15.895 -2.160 -20.122 1.00 46.12 85 LYS A CA 1
ATOM 642 C C . LYS A 1 85 ? 16.361 -3.353 -19.307 1.00 46.12 85 LYS A C 1
ATOM 644 O O . LYS A 1 85 ? 17.307 -3.269 -18.530 1.00 46.12 85 LYS A O 1
ATOM 649 N N . ALA A 1 86 ? 15.574 -4.412 -19.378 1.00 48.78 86 ALA A N 1
ATOM 650 C CA . ALA A 1 86 ? 16.087 -5.728 -19.122 1.00 48.78 86 ALA A CA 1
ATOM 651 C C . ALA A 1 86 ? 17.268 -5.946 -20.090 1.00 48.78 86 ALA A C 1
ATOM 653 O O . ALA A 1 86 ? 17.149 -5.609 -21.267 1.00 48.78 86 ALA A O 1
ATOM 654 N N . SER A 1 87 ? 18.359 -6.513 -19.572 1.00 50.06 87 SER A N 1
ATOM 655 C CA . SER A 1 87 ? 19.169 -7.527 -20.268 1.00 50.06 87 SER A CA 1
ATOM 656 C C . SER A 1 87 ? 20.529 -7.194 -20.895 1.00 50.06 87 SER A C 1
ATOM 658 O O . SER A 1 87 ? 21.212 -8.158 -21.221 1.00 50.06 87 SER A O 1
ATOM 660 N N . ASP A 1 88 ? 21.025 -5.958 -20.969 1.00 43.50 88 ASP A N 1
ATOM 661 C CA . ASP A 1 88 ? 22.368 -5.737 -21.553 1.00 43.50 88 ASP A CA 1
ATOM 662 C C . ASP A 1 88 ? 23.472 -5.774 -20.483 1.00 43.50 88 ASP A C 1
ATOM 664 O O . ASP A 1 88 ? 24.075 -4.770 -20.105 1.00 43.50 88 ASP A O 1
ATOM 668 N N . ALA A 1 89 ? 23.694 -6.974 -19.946 1.00 52.09 89 ALA A N 1
ATOM 669 C CA . ALA A 1 89 ? 24.922 -7.323 -19.253 1.00 52.09 89 ALA A CA 1
ATOM 670 C C . ALA A 1 89 ? 25.989 -7.691 -20.298 1.00 52.09 89 ALA A C 1
ATOM 672 O O . ALA A 1 89 ? 25.836 -8.684 -20.995 1.00 52.09 89 ALA A O 1
ATOM 673 N N . GLY A 1 90 ? 27.050 -6.883 -20.374 1.00 53.12 90 GLY A N 1
ATOM 674 C CA . GLY A 1 90 ? 28.409 -7.251 -20.792 1.00 53.12 90 GLY A CA 1
ATOM 675 C C . GLY A 1 90 ? 28.603 -8.048 -22.090 1.00 53.12 90 GLY A C 1
ATOM 676 O O . GLY A 1 90 ? 28.476 -9.269 -22.107 1.00 53.12 90 GLY A O 1
ATOM 677 N N . SER A 1 91 ? 29.103 -7.382 -23.130 1.00 54.94 91 SER A N 1
ATOM 678 C CA . SER A 1 91 ? 30.004 -7.989 -24.121 1.00 54.94 91 SER A CA 1
ATOM 679 C C . SER A 1 91 ? 30.826 -6.897 -24.797 1.00 54.94 91 SER A C 1
ATOM 681 O O . SER A 1 91 ? 30.544 -6.521 -25.920 1.00 54.94 91 SER A O 1
ATOM 683 N N . ASP A 1 92 ? 31.833 -6.394 -24.084 1.00 50.00 92 ASP A N 1
ATOM 684 C CA . ASP A 1 92 ? 32.963 -5.676 -24.679 1.00 50.00 92 ASP A CA 1
ATOM 685 C C . ASP A 1 92 ? 34.237 -6.147 -23.972 1.00 50.00 92 ASP A C 1
ATOM 687 O O . ASP A 1 92 ? 34.648 -5.575 -22.963 1.00 50.00 92 ASP A O 1
ATOM 691 N N . SER A 1 93 ? 34.797 -7.265 -24.445 1.00 60.41 93 SER A N 1
ATOM 692 C CA . SER A 1 93 ? 36.207 -7.672 -24.291 1.00 60.41 93 SER A CA 1
ATOM 693 C C . SER A 1 93 ? 36.453 -8.989 -25.044 1.00 60.41 93 SER A C 1
ATOM 695 O O . SER A 1 93 ? 36.338 -10.062 -24.451 1.00 60.41 93 SER A O 1
ATOM 697 N N . ASN A 1 94 ? 36.730 -8.904 -26.350 1.00 58.38 94 ASN A N 1
ATOM 698 C CA . ASN A 1 94 ? 37.941 -9.422 -27.018 1.00 58.38 94 ASN A CA 1
ATOM 699 C C . ASN A 1 94 ? 37.862 -9.137 -28.524 1.00 58.38 94 ASN A C 1
ATOM 701 O O . ASN A 1 94 ? 36.934 -9.674 -29.168 1.00 58.38 94 ASN A O 1
#

Secondary structure (DSSP, 8-state):
--HHHHHHHHHHHHHHHTT----------HHHHTHHHHHHHSTTPPSSTTHHHHHHHHTTTTS-HHHHHHHHHHHHHTTS--------------

Foldseek 3Di:
DPPVVVVVVVVVVVVVVVPPDPPPPCPVQLCNLCVVVLVPQVPPQDDDPCRSVVSCVVCVVVTDPSNVVNVVVVVVVVPDDDDPPPDPDDDDDD

pLDDT: mean 70.06, std 15.89, range [43.5, 92.06]